Protein AF-A0A381WQS6-F1 (afdb_monomer_lite)

Structure (mmCIF, N/CA/C/O backbone):
data_AF-A0A381WQS6-F1
#
_entry.id   AF-A0A381WQS6-F1
#
loop_
_atom_site.group_PDB
_atom_site.id
_atom_site.type_symbol
_atom_site.label_atom_id
_atom_site.label_alt_id
_atom_site.label_comp_id
_atom_site.label_asym_id
_atom_site.label_entity_id
_atom_site.label_seq_id
_atom_site.pdbx_PDB_ins_code
_atom_site.Cartn_x
_atom_site.Cartn_y
_atom_site.Cartn_z
_atom_site.occupancy
_atom_site.B_iso_or_equiv
_atom_site.auth_seq_id
_atom_site.auth_comp_id
_atom_site.auth_asym_id
_atom_site.auth_atom_id
_atom_site.pdbx_PDB_model_num
ATOM 1 N N . MET A 1 1 ? 30.078 -13.544 -10.212 1.00 46.44 1 MET A N 1
ATOM 2 C CA . MET A 1 1 ? 29.539 -12.805 -9.049 1.00 46.44 1 MET A CA 1
ATOM 3 C C . MET A 1 1 ? 28.078 -12.526 -9.362 1.00 46.44 1 MET A C 1
ATOM 5 O O . MET A 1 1 ? 27.833 -12.153 -10.504 1.00 46.44 1 MET A O 1
ATOM 9 N N . PRO A 1 2 ? 27.113 -12.813 -8.474 1.00 54.50 2 PRO A N 1
ATOM 10 C CA . PRO A 1 2 ? 25.715 -12.506 -8.763 1.00 54.50 2 PRO A CA 1
ATOM 11 C C . PRO A 1 2 ? 25.567 -10.988 -8.896 1.00 54.50 2 PRO A C 1
ATOM 13 O O . PRO A 1 2 ? 26.034 -10.245 -8.036 1.00 54.50 2 PRO A O 1
ATOM 16 N N . GLN A 1 3 ? 25.000 -10.541 -10.012 1.00 61.81 3 GLN A N 1
ATOM 17 C CA . GLN A 1 3 ? 24.755 -9.128 -10.268 1.00 61.81 3 GLN A CA 1
ATOM 18 C C . GLN A 1 3 ? 23.618 -8.650 -9.364 1.00 61.81 3 GLN A C 1
ATOM 20 O O . GLN A 1 3 ? 22.580 -9.309 -9.283 1.00 61.81 3 GLN A O 1
ATOM 25 N N . THR A 1 4 ? 23.826 -7.530 -8.670 1.00 65.62 4 THR A N 1
ATOM 26 C CA . THR A 1 4 ? 22.771 -6.845 -7.920 1.00 65.62 4 THR A CA 1
ATOM 27 C C . THR A 1 4 ? 21.636 -6.511 -8.881 1.00 65.62 4 THR A C 1
ATOM 29 O O . THR A 1 4 ? 21.853 -5.999 -9.979 1.00 65.62 4 THR A O 1
ATOM 32 N N . ALA A 1 5 ? 20.418 -6.901 -8.519 1.00 72.06 5 ALA A N 1
ATOM 33 C CA . ALA A 1 5 ? 19.275 -6.729 -9.396 1.00 72.06 5 ALA A CA 1
ATOM 34 C C . ALA A 1 5 ? 18.823 -5.266 -9.381 1.00 72.06 5 ALA A C 1
ATOM 36 O O . ALA A 1 5 ? 18.276 -4.787 -8.391 1.00 72.06 5 ALA A O 1
ATOM 37 N N . ILE A 1 6 ? 19.070 -4.577 -10.492 1.00 80.62 6 ILE A N 1
ATOM 38 C CA . ILE A 1 6 ? 18.694 -3.179 -10.705 1.00 80.62 6 ILE A CA 1
ATOM 39 C C . ILE A 1 6 ? 17.201 -3.104 -11.042 1.00 80.62 6 ILE A C 1
ATOM 41 O O . ILE A 1 6 ? 16.659 -3.981 -11.723 1.00 80.62 6 ILE A O 1
ATOM 45 N N . TRP A 1 7 ? 16.539 -2.048 -10.573 1.00 82.38 7 TRP A N 1
ATOM 46 C CA . TRP A 1 7 ? 15.163 -1.727 -10.935 1.00 82.38 7 TRP A CA 1
ATOM 47 C C . TRP A 1 7 ? 14.978 -1.685 -12.467 1.00 82.38 7 TRP A C 1
ATOM 49 O O . TRP A 1 7 ? 15.646 -0.893 -13.134 1.00 82.38 7 TRP A O 1
ATOM 59 N N . PRO A 1 8 ? 14.048 -2.460 -13.058 1.00 79.69 8 PRO A N 1
ATOM 60 C CA . PRO A 1 8 ? 13.916 -2.562 -14.515 1.00 79.69 8 PRO A CA 1
ATOM 61 C C . PRO A 1 8 ? 13.174 -1.375 -15.163 1.00 79.69 8 PRO A C 1
ATOM 63 O O . PRO A 1 8 ? 12.820 -1.438 -16.338 1.00 79.69 8 PRO A O 1
ATOM 66 N N . GLY A 1 9 ? 12.893 -0.301 -14.415 1.00 79.00 9 GLY A N 1
ATOM 67 C CA . GLY A 1 9 ? 12.175 0.884 -14.906 1.00 79.00 9 GLY A CA 1
ATOM 68 C C . GLY A 1 9 ? 10.658 0.721 -14.988 1.00 79.00 9 GLY A C 1
ATOM 69 O O . GLY A 1 9 ? 9.953 1.654 -15.359 1.00 79.00 9 GLY A O 1
ATOM 70 N N . SER A 1 10 ? 10.147 -0.452 -14.629 1.00 79.94 10 SER A N 1
ATOM 71 C CA . SER A 1 10 ? 8.723 -0.755 -14.573 1.00 79.94 10 SER A CA 1
ATOM 72 C C . SER A 1 10 ? 8.461 -1.795 -13.497 1.00 79.94 10 SER A C 1
ATOM 74 O O . SER A 1 10 ? 9.363 -2.510 -13.062 1.00 79.94 10 SER A O 1
ATOM 76 N N . SER A 1 11 ? 7.217 -1.872 -13.062 1.00 80.69 11 SER A N 1
ATOM 77 C CA . SER A 1 11 ? 6.778 -2.833 -12.072 1.00 80.69 11 SER A CA 1
ATOM 78 C C . SER A 1 11 ? 5.513 -3.495 -12.591 1.00 80.69 11 SER A C 1
ATOM 80 O O . SER A 1 11 ? 4.690 -2.865 -13.258 1.00 80.69 11 SER A O 1
ATOM 82 N N . SER A 1 12 ? 5.421 -4.795 -12.365 1.00 83.69 12 SER A N 1
ATOM 83 C CA . SER A 1 12 ? 4.221 -5.565 -12.642 1.00 83.69 12 SER A CA 1
ATOM 84 C C . SER A 1 12 ? 4.035 -6.478 -11.456 1.00 83.69 12 SER A C 1
ATOM 86 O O . SER A 1 12 ? 4.747 -7.476 -11.314 1.00 83.69 12 SER A O 1
ATOM 88 N N . PHE A 1 13 ? 3.128 -6.092 -10.576 1.00 84.00 13 PHE A N 1
ATOM 89 C CA . PHE A 1 13 ? 2.785 -6.899 -9.428 1.00 84.00 13 PHE A CA 1
ATOM 90 C C . PHE A 1 13 ? 2.058 -8.183 -9.847 1.00 84.00 13 PHE A C 1
ATOM 92 O O . PHE A 1 13 ? 1.219 -8.192 -10.749 1.00 84.00 13 PHE A O 1
ATOM 99 N N . ALA A 1 14 ? 2.380 -9.275 -9.163 1.00 83.62 14 ALA A N 1
ATOM 100 C CA . ALA A 1 14 ? 1.629 -10.519 -9.191 1.00 83.62 14 ALA A CA 1
ATOM 101 C C . ALA A 1 14 ? 1.483 -11.049 -7.763 1.00 83.62 14 ALA A C 1
ATOM 103 O O . ALA A 1 14 ? 2.394 -10.901 -6.947 1.00 83.62 14 ALA A O 1
ATOM 104 N N . SER A 1 15 ? 0.357 -11.703 -7.475 1.00 80.19 15 SER A N 1
ATOM 105 C CA . SER A 1 15 ? 0.163 -12.355 -6.177 1.00 80.19 15 SER A CA 1
ATOM 106 C C . SER A 1 15 ? 1.286 -13.366 -5.903 1.00 80.19 15 SER A C 1
ATOM 108 O O . SER A 1 15 ? 1.720 -14.094 -6.800 1.00 80.19 15 SER A O 1
ATOM 110 N N . GLY A 1 16 ? 1.779 -13.374 -4.667 1.00 81.19 16 GLY A N 1
ATOM 111 C CA . GLY A 1 16 ? 2.931 -14.142 -4.208 1.00 81.19 16 GLY A CA 1
ATOM 112 C C . GLY A 1 16 ? 4.266 -13.398 -4.308 1.00 81.19 16 GLY A C 1
ATOM 113 O O . GLY A 1 16 ? 5.296 -13.976 -3.968 1.00 81.19 16 GLY A O 1
ATOM 114 N N . GLN A 1 17 ? 4.284 -12.144 -4.777 1.00 82.06 17 GLN A N 1
ATOM 115 C CA . GLN A 1 17 ? 5.499 -11.312 -4.815 1.00 82.06 17 GLN A CA 1
ATOM 116 C C . GLN A 1 17 ? 5.741 -10.507 -3.531 1.00 82.06 17 GLN A C 1
ATOM 118 O O . GLN A 1 17 ? 6.825 -9.949 -3.354 1.00 82.06 17 GLN A O 1
ATOM 123 N N . THR A 1 18 ? 4.756 -10.443 -2.641 1.00 84.19 18 THR A N 1
ATOM 124 C CA . THR A 1 18 ? 4.859 -9.864 -1.298 1.00 84.19 18 THR A CA 1
ATOM 125 C C . THR A 1 18 ? 5.133 -10.974 -0.273 1.00 84.19 18 THR A C 1
ATOM 127 O O . THR A 1 18 ? 4.570 -12.067 -0.369 1.00 84.19 18 THR A O 1
ATOM 130 N N . PRO A 1 19 ? 5.999 -10.738 0.727 1.00 80.88 19 PRO A N 1
ATOM 131 C CA . PRO A 1 19 ? 6.258 -11.724 1.774 1.00 80.88 19 PRO A CA 1
ATOM 132 C C . PRO A 1 19 ? 5.060 -12.009 2.688 1.00 80.88 19 PRO A C 1
ATOM 134 O O . PRO A 1 19 ? 4.931 -13.142 3.152 1.00 80.88 19 PRO A O 1
ATOM 137 N N . PHE A 1 20 ? 4.214 -11.010 2.983 1.00 81.50 20 PHE A N 1
ATOM 138 C CA . PHE A 1 20 ? 3.073 -11.193 3.888 1.00 81.50 20 PHE A CA 1
ATOM 139 C C . PHE A 1 20 ? 1.785 -11.560 3.146 1.00 81.50 20 PHE A C 1
ATOM 141 O O . PHE A 1 20 ? 0.994 -12.338 3.679 1.00 81.50 20 PHE A O 1
ATOM 148 N N . GLY A 1 21 ? 1.580 -11.050 1.929 1.00 84.06 21 GLY A N 1
ATOM 149 C CA . GLY A 1 21 ? 0.469 -11.458 1.063 1.00 84.06 21 GLY A CA 1
ATOM 150 C C . GLY A 1 21 ? -0.916 -11.097 1.607 1.00 84.06 21 GLY A C 1
ATOM 151 O O . GLY A 1 21 ? -1.908 -11.744 1.273 1.00 84.06 21 GLY A O 1
ATOM 152 N N . ILE A 1 22 ? -0.993 -10.081 2.465 1.00 85.19 22 ILE A N 1
ATOM 153 C CA . ILE A 1 22 ? -2.206 -9.604 3.135 1.00 85.19 22 ILE A CA 1
ATOM 154 C C . ILE A 1 22 ? -3.154 -8.978 2.108 1.00 85.19 22 ILE A C 1
ATOM 156 O O . ILE A 1 22 ? -4.362 -9.215 2.156 1.00 85.19 22 ILE A O 1
ATOM 160 N N . TYR A 1 23 ? -2.611 -8.207 1.161 1.00 85.56 23 TYR A N 1
ATOM 161 C CA . TYR A 1 23 ? -3.394 -7.450 0.173 1.00 85.56 23 TYR A CA 1
ATOM 162 C C . TYR A 1 23 ? -3.344 -8.025 -1.247 1.00 85.56 23 TYR A C 1
ATOM 164 O O . TYR A 1 23 ? -3.870 -7.431 -2.185 1.00 85.56 23 TYR A O 1
ATOM 172 N N . ASP A 1 24 ? -2.780 -9.216 -1.421 1.00 84.00 24 ASP A N 1
ATOM 173 C CA . ASP A 1 24 ? -2.581 -9.848 -2.730 1.00 84.00 24 ASP A CA 1
ATOM 174 C C . ASP A 1 24 ? -3.868 -10.128 -3.508 1.00 84.00 24 ASP A C 1
ATOM 176 O O . ASP A 1 24 ? -3.868 -10.143 -4.739 1.00 84.00 24 ASP A O 1
ATOM 180 N N . SER A 1 25 ? -4.962 -10.364 -2.783 1.00 84.19 25 SER A N 1
ATOM 181 C CA . SER A 1 25 ? -6.287 -10.601 -3.363 1.00 84.19 25 SER A CA 1
ATOM 182 C C . SER A 1 25 ? -7.076 -9.314 -3.628 1.00 84.19 25 SER A C 1
ATOM 184 O O . SER A 1 25 ? -8.137 -9.367 -4.253 1.00 84.19 25 SER A O 1
ATOM 186 N N . ASP A 1 26 ? -6.576 -8.159 -3.180 1.00 84.50 26 ASP A N 1
ATOM 187 C CA . ASP A 1 26 ? -7.250 -6.876 -3.344 1.00 84.50 26 ASP A CA 1
ATOM 188 C C . ASP A 1 26 ? -6.930 -6.267 -4.717 1.00 84.50 26 ASP A C 1
ATOM 190 O O . ASP A 1 26 ? -5.775 -6.004 -5.065 1.00 84.50 26 ASP A O 1
ATOM 194 N N . ALA A 1 27 ? -7.972 -6.001 -5.506 1.00 82.31 27 ALA A N 1
ATOM 195 C CA . ALA A 1 27 ? -7.861 -5.376 -6.821 1.00 82.31 27 ALA A CA 1
ATOM 196 C C . ALA A 1 27 ? -7.380 -3.913 -6.762 1.00 82.31 27 ALA A C 1
ATOM 198 O O . ALA A 1 27 ? -6.846 -3.406 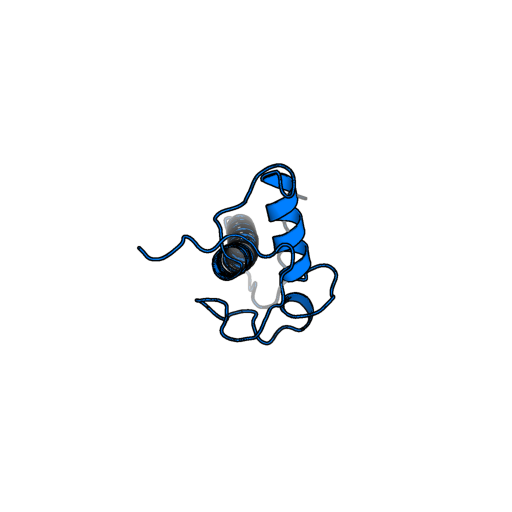-7.752 1.00 82.31 27 ALA A O 1
ATOM 199 N N . GLN A 1 28 ? -7.558 -3.214 -5.633 1.00 83.31 28 GLN A N 1
ATOM 200 C CA . GLN A 1 28 ? -7.025 -1.862 -5.448 1.00 83.31 28 GLN A CA 1
ATOM 201 C C . GLN A 1 28 ? -5.512 -1.857 -5.231 1.00 83.31 28 GLN A C 1
ATOM 203 O O . GLN A 1 28 ? -4.854 -0.930 -5.701 1.00 83.31 28 GLN A O 1
ATOM 208 N N . PHE A 1 29 ? -4.985 -2.889 -4.568 1.00 84.56 29 PHE A N 1
ATOM 209 C CA . PHE A 1 29 ? -3.559 -3.071 -4.302 1.00 84.56 29 PHE A CA 1
ATOM 210 C C . PHE A 1 29 ? -2.828 -3.649 -5.521 1.00 84.56 29 PHE A C 1
ATOM 212 O O . PHE A 1 29 ? -1.816 -3.102 -5.959 1.00 84.56 29 PHE A O 1
ATOM 219 N N . SER A 1 30 ? -3.385 -4.717 -6.104 1.00 78.25 30 SER A N 1
ATOM 220 C CA . SER A 1 30 ? -2.787 -5.489 -7.204 1.00 78.25 30 SER A CA 1
ATOM 221 C C . SER A 1 30 ? -3.043 -4.936 -8.614 1.00 78.25 30 SER A C 1
ATOM 223 O O . SER A 1 30 ? -2.404 -5.378 -9.565 1.00 78.25 30 SER A O 1
ATOM 225 N N . GLY A 1 31 ? -3.989 -4.004 -8.786 1.00 69.50 31 GLY A N 1
ATOM 226 C CA . GLY A 1 31 ? -4.448 -3.528 -10.100 1.00 69.50 31 GLY A CA 1
ATOM 227 C C . GLY A 1 31 ? -4.044 -2.092 -10.450 1.00 69.50 31 GLY A C 1
ATOM 228 O O . GLY A 1 31 ? -3.368 -1.421 -9.691 1.00 69.50 31 GLY A O 1
ATOM 229 N N . SER A 1 32 ? -4.540 -1.559 -11.579 1.00 62.31 32 SER A N 1
ATOM 230 C CA . SER A 1 32 ? -4.336 -0.166 -12.063 1.00 62.31 32 SER A CA 1
ATOM 231 C C . SER A 1 32 ? -5.045 0.936 -11.246 1.00 62.31 32 SER A C 1
ATOM 233 O O . SER A 1 32 ? -5.169 2.083 -11.702 1.00 62.31 32 SER A O 1
ATOM 235 N N . GLY A 1 33 ? -5.525 0.608 -10.044 1.00 68.19 33 GLY A N 1
ATOM 236 C CA . GLY A 1 33 ? -6.222 1.529 -9.148 1.00 68.19 33 GLY A CA 1
ATOM 237 C C . GLY A 1 33 ? -5.374 2.739 -8.743 1.00 68.19 33 GLY A C 1
ATOM 238 O O . GLY A 1 33 ? -4.191 2.849 -9.063 1.00 68.19 33 GLY A O 1
ATOM 239 N N . VAL A 1 34 ? -5.979 3.703 -8.048 1.00 73.69 34 VAL A N 1
ATOM 240 C CA . VAL A 1 34 ? -5.237 4.872 -7.531 1.00 73.69 34 VAL A CA 1
ATOM 241 C C . VAL A 1 34 ? -4.209 4.445 -6.469 1.00 73.69 34 VAL A C 1
ATOM 243 O O . VAL A 1 34 ? -3.130 5.023 -6.416 1.00 73.69 34 VAL A O 1
ATOM 246 N N . ASN A 1 35 ? -4.507 3.374 -5.723 1.00 78.88 35 ASN A N 1
ATOM 247 C CA . ASN A 1 35 ? -3.670 2.798 -4.661 1.00 78.88 35 ASN A CA 1
ATOM 248 C C . ASN A 1 35 ? -2.843 1.589 -5.134 1.00 78.88 35 ASN A C 1
ATOM 250 O O . ASN A 1 35 ? -2.510 0.706 -4.351 1.00 78.88 35 ASN A O 1
ATOM 254 N N . SER A 1 36 ? -2.547 1.523 -6.432 1.00 86.44 36 SER A N 1
ATOM 255 C CA . SER A 1 36 ? -1.795 0.410 -6.999 1.00 86.44 36 SER A CA 1
ATOM 256 C C . SER A 1 36 ? -0.370 0.375 -6.457 1.00 86.44 36 SER A C 1
ATOM 258 O O . SER A 1 36 ? 0.331 1.397 -6.504 1.00 86.44 36 SER A O 1
ATOM 260 N N . VAL A 1 37 ? 0.096 -0.811 -6.085 1.00 88.12 37 VAL A N 1
ATOM 261 C CA . VAL A 1 37 ? 1.481 -1.028 -5.664 1.00 88.12 37 VAL A CA 1
ATOM 262 C C . VAL A 1 37 ? 2.487 -0.685 -6.778 1.00 88.12 37 VAL A C 1
ATOM 264 O O . VAL A 1 37 ? 3.579 -0.190 -6.506 1.00 88.12 37 VAL A O 1
ATOM 267 N N . ASP A 1 38 ? 2.088 -0.835 -8.045 1.00 87.81 38 ASP A N 1
ATOM 268 C CA . ASP A 1 38 ? 2.948 -0.526 -9.187 1.00 87.81 38 ASP A CA 1
ATOM 269 C C . ASP A 1 38 ? 3.240 0.978 -9.331 1.00 87.81 38 ASP A C 1
ATOM 271 O O . ASP A 1 38 ? 4.389 1.398 -9.493 1.00 87.81 38 ASP A O 1
ATOM 275 N N . LYS A 1 39 ? 2.215 1.830 -9.184 1.00 87.88 39 LYS A N 1
ATOM 276 C CA . LYS A 1 39 ? 2.411 3.293 -9.159 1.00 87.88 39 LYS A CA 1
ATOM 277 C C . LYS A 1 39 ? 3.231 3.736 -7.953 1.00 87.88 39 LYS A C 1
ATOM 279 O O . LYS A 1 39 ? 4.005 4.684 -8.072 1.00 87.88 39 LYS A O 1
ATOM 284 N N . PHE A 1 40 ? 3.071 3.071 -6.807 1.00 88.94 40 PHE A N 1
ATOM 285 C CA . PHE A 1 40 ? 3.894 3.345 -5.632 1.00 88.94 40 PHE A CA 1
ATOM 286 C C . PHE A 1 40 ? 5.369 3.041 -5.910 1.00 88.94 40 PHE A C 1
ATOM 288 O O . PHE A 1 40 ? 6.228 3.871 -5.618 1.00 88.94 40 PHE A O 1
ATOM 295 N N . ALA A 1 41 ? 5.669 1.898 -6.530 1.00 89.38 41 ALA A N 1
ATOM 296 C CA . ALA A 1 41 ? 7.038 1.519 -6.848 1.00 89.38 41 ALA A CA 1
ATOM 297 C C . ALA A 1 41 ? 7.686 2.464 -7.881 1.00 89.38 41 ALA A C 1
ATOM 299 O O . ALA A 1 41 ? 8.815 2.909 -7.675 1.00 89.38 41 ALA A O 1
ATOM 300 N N . ASP A 1 42 ? 6.957 2.862 -8.931 1.00 89.12 42 ASP A N 1
ATOM 301 C CA . ASP A 1 42 ? 7.415 3.873 -9.900 1.00 89.12 42 ASP A CA 1
ATOM 302 C C . ASP A 1 42 ? 7.669 5.242 -9.239 1.00 89.12 42 ASP A C 1
ATOM 304 O O . ASP A 1 42 ? 8.695 5.886 -9.477 1.00 89.12 42 ASP A O 1
ATOM 308 N N . TRP A 1 43 ? 6.774 5.679 -8.350 1.00 89.25 43 TRP A N 1
ATOM 309 C CA . TRP A 1 43 ? 6.945 6.924 -7.601 1.00 89.25 43 TRP A CA 1
ATOM 310 C C . TRP A 1 43 ? 8.171 6.884 -6.677 1.00 89.25 43 TRP A C 1
ATOM 312 O O . TRP A 1 43 ? 8.958 7.836 -6.648 1.00 89.25 43 TRP A O 1
ATOM 322 N N . CYS A 1 44 ? 8.377 5.775 -5.963 1.00 89.19 44 CYS A N 1
ATOM 323 C CA . CYS A 1 44 ? 9.542 5.565 -5.107 1.00 89.19 44 CYS A CA 1
ATOM 324 C C . CYS A 1 44 ? 10.847 5.564 -5.911 1.00 89.19 44 CYS A C 1
ATOM 326 O O . CYS A 1 44 ? 11.794 6.257 -5.535 1.00 89.19 44 CYS A O 1
ATOM 328 N N . ALA A 1 45 ? 10.889 4.855 -7.042 1.00 89.06 45 ALA A N 1
ATOM 329 C CA . ALA A 1 45 ? 12.063 4.799 -7.911 1.00 89.06 45 ALA A CA 1
ATOM 330 C C . ALA A 1 45 ? 12.439 6.188 -8.457 1.00 89.06 45 ALA A C 1
ATOM 332 O O . ALA A 1 45 ? 13.606 6.583 -8.405 1.00 89.06 45 ALA A O 1
ATOM 333 N N . LYS A 1 46 ? 11.451 6.978 -8.899 1.00 89.25 46 LYS A N 1
ATOM 334 C CA . LYS A 1 46 ? 11.666 8.367 -9.344 1.00 89.25 46 LYS A CA 1
ATOM 335 C C . LYS A 1 46 ? 12.201 9.256 -8.228 1.00 89.25 46 LYS A C 1
ATOM 337 O O . LYS A 1 46 ? 13.098 10.063 -8.460 1.00 89.25 46 LYS A O 1
ATOM 342 N N . ARG A 1 47 ? 11.695 9.098 -7.001 1.00 89.19 47 ARG A N 1
ATOM 343 C CA . ARG A 1 47 ? 12.160 9.867 -5.837 1.00 89.19 47 ARG A CA 1
ATOM 344 C C . ARG A 1 47 ? 13.596 9.525 -5.438 1.00 89.19 47 ARG A C 1
ATOM 346 O O . ARG A 1 47 ? 14.307 10.395 -4.945 1.00 89.19 47 ARG A O 1
ATOM 353 N N . LEU A 1 48 ? 14.020 8.285 -5.670 1.00 88.00 48 LEU A N 1
ATOM 354 C CA . LEU A 1 48 ? 15.395 7.828 -5.455 1.00 88.00 48 LEU A CA 1
ATOM 355 C C . LEU A 1 48 ? 16.368 8.286 -6.556 1.00 88.00 48 LEU A C 1
ATOM 357 O O . LEU A 1 48 ? 17.576 8.154 -6.383 1.00 88.00 48 LEU A O 1
ATOM 361 N N . GLY A 1 49 ? 15.864 8.867 -7.650 1.00 86.31 49 GLY A N 1
ATOM 362 C CA . GLY A 1 49 ? 16.679 9.462 -8.709 1.00 86.31 49 GLY A CA 1
ATOM 363 C C . GLY A 1 49 ? 16.634 8.728 -10.047 1.00 86.31 49 GLY A C 1
ATOM 364 O O . GLY A 1 49 ? 17.338 9.143 -10.965 1.00 86.31 49 GLY A O 1
ATOM 365 N N . TYR A 1 50 ? 15.810 7.688 -10.208 1.00 86.62 50 TYR A N 1
ATOM 366 C CA . TYR A 1 50 ? 15.618 7.040 -11.507 1.00 86.62 50 TYR A CA 1
ATOM 367 C C . TYR A 1 50 ? 14.973 8.016 -12.515 1.00 86.62 50 TYR A C 1
ATOM 369 O O . TYR A 1 50 ? 14.018 8.711 -12.149 1.00 86.62 50 TYR A O 1
ATOM 377 N N . PRO A 1 51 ? 15.431 8.089 -13.782 1.00 83.88 51 PRO A N 1
ATOM 378 C CA . PRO A 1 51 ? 16.462 7.270 -14.439 1.00 83.88 51 PRO A CA 1
ATOM 379 C C . PRO A 1 51 ? 17.881 7.877 -14.425 1.00 83.88 51 PRO A C 1
ATOM 381 O O . PRO A 1 51 ? 18.747 7.410 -15.155 1.00 83.88 51 PRO A O 1
ATOM 384 N N . ILE A 1 52 ? 18.125 8.949 -13.663 1.00 84.50 52 ILE A N 1
ATOM 385 C CA . ILE A 1 52 ? 19.440 9.616 -13.592 1.00 84.50 52 ILE A CA 1
ATOM 386 C C . ILE A 1 52 ? 20.431 8.776 -12.774 1.00 84.50 52 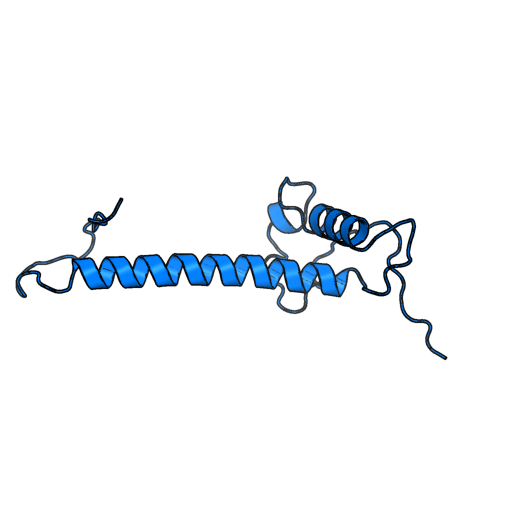ILE A C 1
ATOM 388 O O . ILE A 1 52 ? 21.611 8.720 -13.112 1.00 84.50 52 ILE A O 1
ATOM 392 N N . MET A 1 53 ? 19.953 8.129 -11.709 1.00 84.50 53 MET A N 1
ATOM 393 C CA . MET A 1 53 ? 20.704 7.155 -10.918 1.00 84.50 53 MET A CA 1
ATOM 394 C C . MET A 1 53 ? 20.016 5.792 -10.946 1.00 84.50 53 MET A C 1
ATOM 396 O O . MET A 1 53 ? 18.785 5.707 -10.904 1.00 84.50 53 MET A O 1
ATOM 400 N N . ASP A 1 54 ? 20.825 4.735 -10.973 1.00 83.69 54 ASP A N 1
ATOM 401 C CA . ASP A 1 54 ? 20.337 3.363 -10.904 1.00 83.69 54 ASP A CA 1
ATOM 402 C C . ASP A 1 54 ? 19.902 3.020 -9.478 1.00 83.69 54 ASP A C 1
ATOM 404 O O . ASP A 1 54 ? 20.617 3.250 -8.501 1.00 83.69 54 ASP A O 1
ATOM 408 N N . VAL A 1 55 ? 18.701 2.457 -9.362 1.00 82.62 55 VAL A N 1
ATOM 409 C CA . VAL A 1 55 ? 18.130 2.019 -8.088 1.00 82.62 55 VAL A CA 1
ATOM 410 C C . VAL A 1 55 ? 18.391 0.523 -7.940 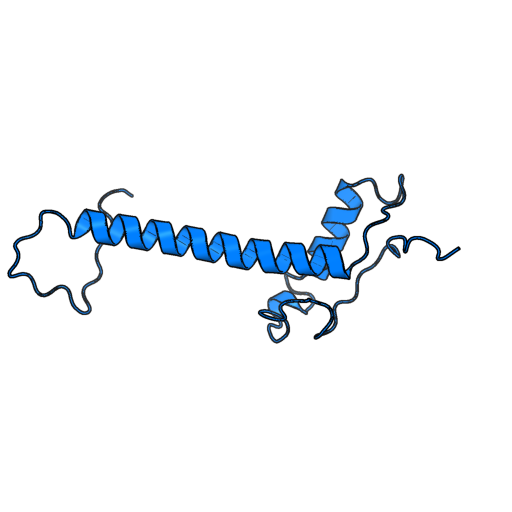1.00 82.62 55 VAL A C 1
ATOM 412 O O . VAL A 1 55 ? 17.837 -0.284 -8.683 1.00 82.62 55 VAL A O 1
ATOM 415 N N . GLU A 1 56 ? 19.218 0.141 -6.965 1.00 83.88 56 GLU A N 1
ATOM 416 C CA . GLU A 1 56 ? 19.578 -1.264 -6.682 1.00 83.88 56 GLU A CA 1
ATOM 417 C C . GLU A 1 56 ? 18.514 -2.025 -5.862 1.00 83.88 56 GLU A C 1
ATOM 419 O O . GLU A 1 56 ? 18.749 -3.135 -5.386 1.00 83.88 56 GLU A O 1
ATOM 424 N N . MET A 1 57 ? 17.339 -1.423 -5.659 1.00 81.38 57 MET A N 1
ATOM 425 C CA . MET A 1 57 ? 16.226 -2.030 -4.933 1.00 81.38 57 MET A CA 1
ATOM 426 C C . MET A 1 57 ? 15.245 -2.698 -5.903 1.00 81.38 57 MET A C 1
ATOM 428 O O . MET A 1 57 ? 14.734 -2.064 -6.826 1.00 81.38 57 MET A O 1
ATOM 432 N N . GLN A 1 58 ? 14.951 -3.978 -5.665 1.00 81.19 58 GLN A N 1
ATOM 433 C CA . GLN A 1 58 ? 13.963 -4.741 -6.429 1.00 81.19 58 GLN A CA 1
ATOM 434 C C . GLN A 1 58 ? 12.515 -4.360 -6.080 1.00 81.19 58 GLN A C 1
ATOM 436 O O . GLN A 1 58 ? 12.214 -3.890 -4.983 1.00 81.19 58 GLN A O 1
ATOM 441 N N . SER A 1 59 ? 11.593 -4.671 -6.995 1.00 80.12 59 SER A N 1
ATOM 442 C CA . SER A 1 59 ? 10.143 -4.493 -6.824 1.00 80.12 59 SER A CA 1
ATOM 443 C C . SER A 1 59 ? 9.538 -5.216 -5.648 1.00 80.12 59 SER A C 1
ATOM 445 O O . SER A 1 59 ? 8.742 -4.601 -4.945 1.00 80.12 59 SER A O 1
ATOM 447 N N . GLY A 1 60 ? 9.987 -6.432 -5.344 1.00 83.38 60 GLY A N 1
ATOM 448 C CA . GLY A 1 60 ? 9.521 -7.147 -4.153 1.00 83.38 60 GLY A CA 1
ATOM 449 C C . GLY A 1 60 ? 9.706 -6.337 -2.863 1.00 83.38 60 GLY A C 1
ATOM 450 O O . GLY A 1 60 ? 8.806 -6.297 -2.028 1.00 83.38 60 GLY A O 1
ATOM 451 N N . SER A 1 61 ? 10.824 -5.613 -2.727 1.00 85.75 61 SER A N 1
ATOM 452 C CA . SER A 1 61 ? 11.084 -4.775 -1.550 1.00 85.75 61 SER A CA 1
ATOM 453 C C . SER A 1 61 ? 10.149 -3.567 -1.476 1.00 85.75 61 SER A C 1
ATOM 455 O O . SER A 1 61 ? 9.653 -3.250 -0.397 1.00 85.75 61 SER A O 1
ATOM 457 N N . PHE A 1 62 ? 9.856 -2.913 -2.606 1.00 87.81 62 PHE A N 1
ATOM 458 C CA . PHE A 1 62 ? 8.881 -1.817 -2.633 1.00 87.81 62 PHE A CA 1
ATOM 459 C C . PHE A 1 62 ? 7.472 -2.298 -2.288 1.00 87.81 62 PHE A C 1
ATOM 461 O O . PHE A 1 62 ? 6.747 -1.609 -1.574 1.00 87.81 62 PHE A O 1
ATOM 468 N N . TYR A 1 63 ? 7.095 -3.487 -2.757 1.00 88.69 63 TYR A N 1
ATOM 469 C CA . TYR A 1 63 ? 5.778 -4.057 -2.497 1.00 88.69 63 TYR A CA 1
ATOM 470 C C . TYR A 1 63 ? 5.601 -4.413 -1.020 1.00 88.69 63 TYR A C 1
ATOM 472 O O . TYR A 1 63 ? 4.573 -4.084 -0.432 1.00 88.69 63 TYR A O 1
ATOM 480 N N . ALA A 1 64 ? 6.627 -5.009 -0.406 1.00 88.19 64 ALA A N 1
ATOM 481 C CA . ALA A 1 64 ? 6.624 -5.355 1.013 1.00 88.19 64 ALA A CA 1
ATOM 482 C C . ALA A 1 64 ? 6.488 -4.115 1.913 1.00 88.19 64 ALA A C 1
ATOM 484 O O . ALA A 1 64 ? 5.655 -4.100 2.814 1.00 88.19 64 ALA A O 1
ATOM 485 N N . VAL A 1 65 ? 7.255 -3.053 1.635 1.00 89.19 65 VAL A N 1
ATOM 486 C CA . VAL A 1 65 ? 7.187 -1.801 2.411 1.00 89.19 65 VAL A CA 1
ATOM 487 C C . VAL A 1 65 ? 5.827 -1.120 2.253 1.00 89.19 65 VAL A C 1
ATOM 489 O O . VAL A 1 65 ? 5.315 -0.538 3.207 1.00 89.19 65 VAL A O 1
ATOM 492 N N . TYR A 1 66 ? 5.220 -1.189 1.065 1.00 89.56 66 TYR A N 1
ATOM 493 C CA . TYR A 1 66 ? 3.889 -0.625 0.852 1.00 89.56 66 TYR A CA 1
ATOM 494 C C . TYR A 1 66 ? 2.817 -1.365 1.660 1.00 89.56 66 TYR A C 1
ATOM 496 O O . TYR A 1 66 ? 2.005 -0.736 2.336 1.00 89.56 66 TYR A O 1
ATOM 504 N N . GLU A 1 67 ? 2.846 -2.697 1.633 1.00 88.81 67 GLU A N 1
ATOM 505 C CA . GLU A 1 67 ? 1.950 -3.553 2.415 1.00 88.81 67 GLU A CA 1
ATOM 506 C C . GLU A 1 67 ? 2.097 -3.323 3.928 1.00 88.81 67 GLU A C 1
ATOM 508 O O . GLU A 1 67 ? 1.097 -3.172 4.641 1.00 88.81 67 GLU A O 1
ATOM 513 N N . GLU A 1 68 ? 3.334 -3.223 4.415 1.00 89.81 68 GLU A N 1
ATOM 514 C CA . GLU A 1 68 ? 3.625 -2.908 5.813 1.00 89.81 68 GLU A CA 1
ATOM 515 C C . GLU A 1 68 ? 3.081 -1.526 6.202 1.00 89.81 68 GLU A C 1
ATOM 517 O O . GLU A 1 68 ? 2.360 -1.410 7.193 1.00 89.81 68 GLU A O 1
ATOM 522 N N . ALA A 1 69 ? 3.327 -0.493 5.391 1.00 90.88 69 ALA A N 1
ATOM 523 C CA . ALA A 1 69 ? 2.891 0.872 5.683 1.00 90.88 69 ALA A CA 1
ATOM 524 C C . ALA A 1 69 ? 1.360 1.013 5.763 1.00 90.88 69 ALA A C 1
ATOM 526 O O . ALA A 1 69 ? 0.844 1.707 6.644 1.00 90.88 69 ALA A O 1
ATOM 527 N N . VAL A 1 70 ? 0.615 0.349 4.871 1.00 89.56 70 VAL A N 1
ATOM 528 C CA . VAL A 1 70 ? -0.861 0.351 4.897 1.00 89.56 70 VAL A CA 1
ATOM 529 C C . VAL A 1 70 ? -1.383 -0.339 6.162 1.00 89.56 70 VAL A C 1
ATOM 531 O O . VAL A 1 70 ? -2.308 0.160 6.818 1.00 89.56 70 VAL A O 1
ATOM 534 N N . THR A 1 71 ? -0.762 -1.458 6.536 1.00 90.81 71 THR A N 1
ATOM 535 C CA . THR A 1 71 ? -1.123 -2.218 7.738 1.00 90.81 71 THR A CA 1
ATOM 536 C C . THR A 1 71 ? -0.818 -1.419 9.005 1.00 90.81 71 THR A C 1
ATOM 538 O O . THR A 1 71 ? -1.661 -1.326 9.901 1.00 90.81 71 THR A O 1
ATOM 541 N N . GLU A 1 72 ? 0.355 -0.789 9.073 1.00 92.19 72 GLU A N 1
ATOM 542 C CA . GLU A 1 72 ? 0.783 0.005 10.222 1.00 92.19 72 GLU A CA 1
ATOM 543 C C . GLU A 1 72 ? -0.104 1.236 10.414 1.00 92.19 72 GLU A C 1
ATOM 545 O O . GLU A 1 72 ? -0.585 1.481 11.521 1.00 92.19 72 GLU A O 1
ATOM 550 N N . TYR A 1 73 ? -0.398 1.976 9.342 1.00 92.69 73 TYR A N 1
ATOM 551 C CA . TYR A 1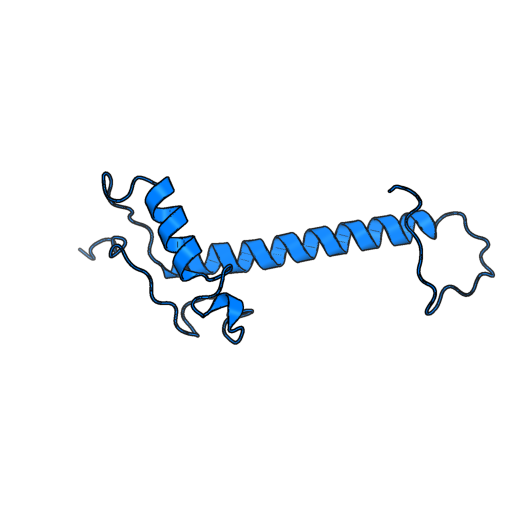 73 ? -1.298 3.127 9.415 1.00 92.69 73 TYR A CA 1
ATOM 552 C C . TYR A 1 73 ? -2.679 2.730 9.953 1.00 92.69 73 TYR A C 1
ATOM 554 O O . TYR A 1 73 ? -3.222 3.377 10.852 1.00 92.69 73 TYR A O 1
ATOM 562 N N . SER A 1 74 ? -3.222 1.613 9.466 1.00 90.44 74 SER A N 1
ATOM 563 C CA . SER A 1 74 ? -4.505 1.081 9.935 1.00 90.44 74 SER A CA 1
ATOM 564 C C . SER A 1 74 ? -4.455 0.693 11.417 1.00 90.44 74 SER A C 1
ATOM 566 O O . SER A 1 74 ? -5.393 0.965 12.172 1.00 90.44 74 SER A O 1
ATOM 568 N N . ALA A 1 75 ? -3.346 0.100 11.867 1.00 90.69 75 ALA A N 1
ATOM 569 C CA . ALA A 1 75 ? -3.130 -0.234 13.270 1.00 90.69 75 ALA A CA 1
ATOM 570 C C . ALA A 1 75 ? -3.056 1.020 14.157 1.00 90.69 75 ALA A C 1
ATOM 572 O O . ALA A 1 75 ? -3.670 1.041 15.226 1.00 90.69 75 ALA A O 1
ATOM 573 N N . GLN A 1 76 ? -2.377 2.079 13.705 1.00 93.25 76 GLN A N 1
ATOM 574 C CA . GLN A 1 76 ? -2.296 3.353 14.424 1.00 93.25 76 GLN A CA 1
ATOM 575 C C . GLN A 1 76 ? -3.681 3.995 14.579 1.00 93.25 76 GLN A C 1
ATOM 577 O O . GLN A 1 76 ? -4.067 4.336 15.698 1.00 93.25 76 GLN A O 1
ATOM 582 N N . VAL A 1 77 ? -4.469 4.096 13.501 1.00 91.38 77 VAL A N 1
ATOM 583 C CA . VAL A 1 77 ? -5.842 4.641 13.549 1.00 91.38 77 VAL A CA 1
ATOM 584 C C . VAL A 1 77 ? -6.709 3.855 14.531 1.00 91.38 77 VAL A C 1
ATOM 586 O O . VAL A 1 77 ? -7.377 4.440 15.385 1.00 91.38 77 VAL A O 1
ATOM 589 N N . ASN A 1 78 ? -6.653 2.524 14.476 1.00 89.69 78 ASN A N 1
ATOM 590 C CA . ASN A 1 78 ? -7.385 1.676 15.413 1.00 89.69 78 ASN A CA 1
ATOM 591 C C . ASN A 1 78 ? -6.929 1.890 16.860 1.00 89.69 78 ASN A C 1
ATOM 593 O O . ASN A 1 78 ? -7.761 1.969 17.763 1.00 89.69 78 ASN A O 1
ATOM 597 N N . GLN A 1 79 ? -5.625 2.034 17.096 1.00 90.19 79 GLN A N 1
ATOM 598 C CA . GLN A 1 79 ? -5.090 2.289 18.428 1.00 90.19 79 GLN A CA 1
ATOM 599 C C . GLN A 1 79 ? -5.561 3.638 18.986 1.00 90.19 79 GLN A C 1
ATOM 601 O O . GLN A 1 79 ? -5.931 3.705 20.160 1.00 90.19 79 GLN A O 1
ATOM 606 N N . PHE A 1 80 ? -5.563 4.700 18.177 1.00 89.38 80 PHE A N 1
ATOM 607 C CA . PHE A 1 80 ? -6.069 6.011 18.593 1.00 89.38 80 PHE A CA 1
ATOM 608 C C . PHE A 1 80 ? -7.571 5.972 18.873 1.00 89.38 80 PHE A C 1
ATOM 610 O O . PHE A 1 80 ? -7.988 6.402 19.944 1.00 89.38 80 PHE A O 1
ATOM 617 N N . ASN A 1 81 ? -8.361 5.331 18.009 1.00 85.12 81 ASN A N 1
ATOM 618 C CA . ASN A 1 81 ? -9.795 5.148 18.241 1.00 85.12 81 ASN A CA 1
ATOM 619 C C . ASN A 1 81 ? -10.081 4.382 19.543 1.00 85.12 81 ASN A C 1
ATOM 621 O O . ASN A 1 81 ? -10.993 4.733 20.287 1.00 85.12 81 ASN A O 1
ATOM 625 N N . ILE A 1 82 ? -9.308 3.337 19.855 1.00 84.06 82 ILE A N 1
ATOM 626 C CA . ILE A 1 82 ? -9.455 2.587 21.112 1.00 84.06 82 ILE A CA 1
ATOM 627 C C . ILE A 1 82 ? -9.093 3.462 22.316 1.00 84.06 82 ILE A C 1
ATOM 629 O O . ILE A 1 82 ? -9.806 3.428 23.318 1.00 84.06 82 ILE A O 1
ATOM 633 N N . LYS A 1 83 ? -8.014 4.248 22.231 1.00 84.44 83 LYS A N 1
ATOM 634 C CA . LYS A 1 83 ? -7.610 5.170 23.304 1.00 84.44 83 LYS A CA 1
ATOM 635 C C . LYS A 1 83 ? -8.677 6.231 23.563 1.00 84.44 83 LYS A C 1
ATOM 637 O O . LYS A 1 83 ? -9.021 6.443 24.722 1.00 84.44 83 LYS A O 1
ATOM 642 N N . ASP A 1 84 ? -9.246 6.819 22.517 1.00 82.56 84 ASP A N 1
ATOM 643 C CA . ASP A 1 84 ? -10.319 7.808 22.644 1.00 82.56 84 ASP A CA 1
ATOM 644 C C . ASP A 1 84 ? -11.599 7.188 23.203 1.00 82.56 84 ASP A C 1
ATOM 646 O O . ASP A 1 84 ? -12.210 7.737 24.120 1.00 82.56 84 ASP A O 1
ATOM 650 N N . ASN A 1 85 ? -11.996 6.010 22.718 1.00 78.38 85 ASN A N 1
ATOM 651 C CA . ASN A 1 85 ? -13.138 5.286 23.275 1.00 78.38 85 ASN A CA 1
ATOM 652 C C . ASN A 1 85 ? -12.929 4.964 24.761 1.00 78.38 85 ASN A C 1
ATOM 654 O O . ASN A 1 85 ? -13.840 5.158 25.564 1.00 78.38 85 ASN A O 1
ATOM 658 N N . LEU A 1 86 ? -11.729 4.524 25.145 1.00 80.00 86 LEU A N 1
ATOM 659 C CA . LEU A 1 86 ? -11.388 4.249 26.538 1.00 80.00 86 LEU A CA 1
ATOM 660 C C . LEU A 1 86 ? -11.428 5.520 27.393 1.00 80.00 86 LEU A C 1
ATOM 662 O O . LEU A 1 86 ? -12.008 5.495 28.475 1.00 80.00 86 LEU A O 1
ATOM 666 N N . PHE A 1 87 ? -10.873 6.630 26.902 1.00 76.31 87 PHE A N 1
ATOM 667 C CA . PHE A 1 87 ? -10.920 7.922 27.586 1.00 76.31 87 PHE A CA 1
ATOM 668 C C . PHE A 1 87 ? -12.364 8.395 27.810 1.00 76.31 87 PHE A C 1
ATOM 670 O O . PHE A 1 87 ? -12.723 8.776 28.921 1.00 76.31 87 PHE A O 1
ATOM 677 N N . ASN A 1 88 ? -13.229 8.285 26.798 1.00 72.12 88 ASN A N 1
ATOM 678 C CA . ASN A 1 88 ? -14.643 8.656 26.920 1.00 72.12 88 ASN A CA 1
ATOM 679 C C . ASN A 1 88 ? -15.436 7.738 27.874 1.00 72.12 88 ASN A C 1
ATOM 681 O O . ASN A 1 88 ? -16.448 8.163 28.434 1.00 72.12 88 ASN A O 1
ATOM 685 N N . LEU A 1 89 ? -15.002 6.488 28.063 1.00 70.44 89 LEU A N 1
ATOM 686 C CA . LEU A 1 89 ? -15.592 5.554 29.029 1.00 70.44 89 LEU A CA 1
ATOM 687 C C . LEU A 1 89 ? -15.082 5.798 30.459 1.00 70.44 89 LEU A C 1
ATOM 689 O O . LEU A 1 89 ? -15.812 5.556 31.424 1.00 70.44 89 LEU A O 1
ATOM 693 N N . THR A 1 90 ? -13.852 6.292 30.622 1.00 70.94 90 THR A N 1
ATOM 694 C CA . THR A 1 90 ? -13.299 6.619 31.941 1.00 70.94 90 THR A CA 1
ATOM 695 C C . THR A 1 90 ? -13.998 7.844 32.537 1.00 70.94 90 THR A C 1
ATOM 697 O O . THR A 1 90 ? -13.948 8.934 31.985 1.00 70.94 90 THR A O 1
ATOM 700 N N . GLY A 1 91 ? -14.674 7.664 33.677 1.00 66.19 91 GLY A N 1
ATOM 701 C CA . GLY A 1 91 ? -15.436 8.723 34.356 1.00 66.19 91 GLY A CA 1
ATOM 702 C C . GLY A 1 91 ? -16.956 8.643 34.179 1.00 66.19 91 GLY A C 1
ATOM 703 O O . GLY A 1 91 ? -17.676 9.415 34.812 1.00 66.19 91 GLY A O 1
ATOM 704 N N . GLN A 1 92 ? -17.468 7.696 33.384 1.00 67.81 92 GLN A N 1
ATOM 705 C CA . GLN A 1 92 ? -18.908 7.432 33.317 1.00 67.81 92 GLN A CA 1
ATOM 706 C C . GLN A 1 92 ? -19.397 6.578 34.495 1.00 67.81 92 GLN A C 1
ATOM 708 O O . GLN A 1 92 ? -18.656 5.773 35.059 1.00 67.81 92 GLN A O 1
ATOM 713 N N . SER A 1 93 ? -20.670 6.751 34.873 1.00 67.94 93 SER A N 1
ATOM 714 C CA . SER A 1 93 ? -21.296 5.962 35.939 1.00 67.94 93 SER A CA 1
ATOM 715 C C . SER A 1 93 ? -21.259 4.469 35.596 1.00 67.94 93 SER A C 1
ATOM 717 O O . SER A 1 93 ? -21.693 4.066 34.513 1.00 67.94 93 SER A O 1
ATOM 719 N N . THR A 1 94 ? -20.789 3.645 36.536 1.00 64.25 94 THR A N 1
ATOM 720 C CA . THR A 1 94 ? -20.554 2.194 36.407 1.00 64.25 94 THR A CA 1
ATOM 721 C C . THR A 1 94 ? -21.807 1.362 36.088 1.00 64.25 94 THR A C 1
ATOM 723 O O . THR A 1 94 ? -21.688 0.166 35.840 1.00 64.25 94 THR A O 1
ATOM 726 N N . GLY A 1 95 ? -23.001 1.969 36.081 1.00 60.47 95 GLY A N 1
ATOM 727 C CA . GLY A 1 95 ? -24.274 1.339 35.700 1.00 60.47 95 GLY A CA 1
ATOM 728 C C . GLY A 1 95 ? -24.711 1.564 34.244 1.00 60.47 95 GLY A C 1
ATOM 729 O O . GLY A 1 95 ? -25.812 1.158 33.873 1.00 60.47 95 GLY A O 1
ATOM 730 N N . SER A 1 96 ? -23.898 2.228 33.420 1.00 63.00 96 SER A N 1
ATOM 731 C CA . SER A 1 96 ? -24.265 2.592 32.043 1.00 63.00 96 SER A CA 1
ATOM 732 C C . SER A 1 96 ? -24.022 1.425 31.074 1.00 63.00 96 SER A C 1
ATOM 734 O O . SER A 1 96 ? -22.899 0.950 30.929 1.00 63.00 96 SER A O 1
ATOM 736 N N . ASN A 1 97 ? -25.069 0.952 30.387 1.00 59.84 97 ASN A N 1
ATOM 737 C CA . ASN A 1 97 ? -24.946 -0.060 29.331 1.00 59.84 97 ASN A CA 1
ATOM 738 C C . ASN A 1 97 ? -24.519 0.616 28.015 1.00 59.84 97 ASN A C 1
ATOM 740 O O . ASN A 1 97 ? -25.318 1.302 27.373 1.00 59.84 97 ASN A O 1
ATOM 744 N N . MET A 1 98 ? -23.250 0.432 27.645 1.00 63.75 98 MET A N 1
ATOM 745 C CA . MET A 1 98 ? -22.629 1.052 26.465 1.00 63.75 98 MET A CA 1
ATOM 746 C C . MET A 1 98 ? -22.510 0.088 25.274 1.00 63.75 98 MET A C 1
ATOM 748 O O . MET A 1 98 ? -21.919 0.425 24.249 1.00 63.75 98 MET A O 1
ATOM 752 N N . THR A 1 99 ? -23.078 -1.114 25.374 1.00 59.66 99 THR A N 1
ATOM 753 C CA . THR A 1 99 ? -23.061 -2.099 24.291 1.00 59.66 99 THR A CA 1
ATOM 754 C C . THR A 1 99 ? -23.879 -1.566 23.109 1.00 59.66 99 THR A C 1
ATOM 756 O O . THR A 1 99 ? -25.016 -1.135 23.289 1.00 59.66 99 THR A O 1
ATOM 759 N N . HIS A 1 100 ? -23.318 -1.585 21.893 1.00 58.22 100 HIS A N 1
ATOM 760 C CA . HIS A 1 100 ? -23.969 -1.067 20.672 1.00 58.22 100 HIS A CA 1
ATOM 761 C C . HIS A 1 100 ? -24.317 0.441 20.683 1.00 58.22 100 HIS A C 1
ATOM 763 O O . HIS A 1 100 ? -25.128 0.900 19.876 1.00 58.22 100 HIS A O 1
ATOM 769 N N . ARG A 1 101 ? -23.710 1.245 21.567 1.00 60.84 101 ARG A N 1
ATOM 770 C CA . ARG A 1 101 ? -23.856 2.709 21.560 1.00 60.84 101 ARG A CA 1
ATOM 771 C C . ARG A 1 101 ? -22.662 3.350 20.854 1.00 60.84 101 ARG A C 1
ATOM 773 O O . ARG A 1 101 ? -21.519 3.025 21.159 1.00 60.84 101 ARG A O 1
ATOM 780 N N . ASN A 1 102 ? -22.929 4.281 19.940 1.00 60.50 102 ASN A N 1
ATOM 781 C CA . ASN A 1 102 ? -21.882 5.079 19.309 1.00 60.50 102 ASN A CA 1
ATOM 782 C C . ASN A 1 102 ? -21.297 6.050 20.346 1.00 60.50 102 ASN A C 1
ATOM 784 O O . ASN A 1 102 ? -21.987 6.976 20.775 1.00 60.50 102 ASN A O 1
ATOM 788 N N . ILE A 1 103 ? -20.057 5.817 20.773 1.00 62.75 103 ILE A N 1
ATOM 789 C CA . ILE A 1 103 ? -19.328 6.738 21.647 1.00 62.75 103 ILE A CA 1
ATOM 790 C C . ILE A 1 103 ? -18.841 7.884 20.759 1.00 62.75 103 ILE A C 1
ATOM 792 O O . ILE A 1 103 ? -17.932 7.704 19.955 1.00 62.75 103 ILE A O 1
ATOM 796 N N . THR A 1 104 ? -19.487 9.045 20.839 1.00 62.06 104 THR A N 1
ATOM 797 C CA . THR A 1 104 ? -19.027 10.226 20.102 1.00 62.06 104 THR A CA 1
ATOM 798 C C . THR A 1 104 ? -17.763 10.763 20.781 1.00 62.06 104 THR A C 1
ATOM 800 O O . THR A 1 104 ? -17.828 11.065 21.976 1.00 62.06 104 THR A O 1
ATOM 803 N N . PRO A 1 105 ? -16.629 10.893 20.070 1.00 56.16 105 PRO A N 1
ATOM 804 C CA . PRO A 1 105 ? -15.425 11.499 20.628 1.00 56.16 105 PRO A CA 1
ATOM 805 C C . PRO A 1 105 ? -15.715 12.934 21.082 1.00 56.16 105 PRO A C 1
ATOM 807 O O . PRO A 1 105 ? -16.316 13.707 20.339 1.00 56.16 105 PRO A O 1
ATOM 810 N N . SER A 1 106 ? -15.328 13.291 22.311 1.00 58.50 106 SER A N 1
ATOM 811 C CA . SER A 1 106 ? -15.516 14.659 22.829 1.00 58.50 106 SER A CA 1
ATOM 812 C C . SER A 1 106 ? -14.470 15.662 22.323 1.00 58.50 106 SER A C 1
ATOM 814 O O . SER A 1 106 ? -14.651 16.868 22.486 1.00 58.50 106 SER A O 1
ATOM 816 N N . LEU A 1 107 ? -13.402 15.177 21.687 1.00 59.00 107 LEU A N 1
ATOM 817 C CA . LEU A 1 107 ? -12.383 15.977 21.015 1.00 59.00 107 LEU A CA 1
ATOM 818 C C . LEU A 1 107 ? -12.577 15.779 19.507 1.00 59.00 107 LEU A C 1
ATOM 820 O O . LEU A 1 107 ? -12.388 14.673 19.005 1.00 59.00 107 LEU A O 1
ATOM 824 N N . GLY A 1 108 ? -13.078 16.821 18.840 1.00 50.19 108 GLY A N 1
ATOM 825 C CA . GLY A 1 108 ? -13.310 16.858 17.392 1.00 50.19 108 GLY A CA 1
ATOM 826 C C . GLY A 1 108 ? -12.061 17.176 16.586 1.00 50.19 108 GLY 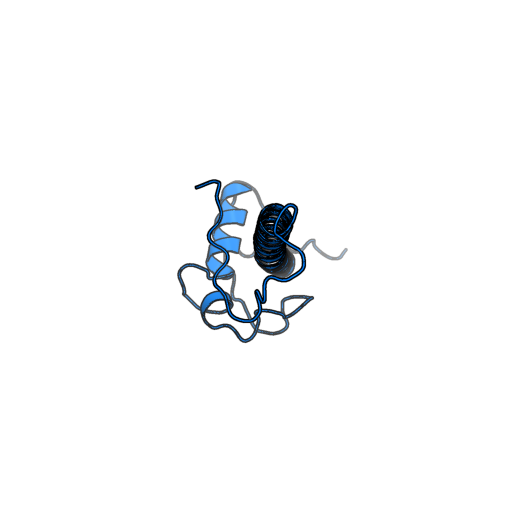A C 1
ATOM 827 O O . GLY A 1 108 ? -11.131 17.793 17.156 1.00 50.19 108 GLY A O 1
#

Secondary structure (DSSP, 8-state):
-PPP----S-----TTSSSS-SSTT-HHHHSSSTT-HHHHHHHHHHHTTTTTS-----HHHHHHHHHHHHHHHHHHHHHHHHHHHHHHHTTS-TT---TT-----S--

Foldseek 3Di:
DDDQDWEPLFDQDAQPLEPVSPCRPPCCDRHPHPNHLGVQVNVVCVVVPPPNDIDSDYSSVSSHVSVVVVVVVVVVVVVVVVVQVVVLVPPDDPPDDCPPPDRDRPPD

Radius of gyration: 20.93 Å; chains: 1; bound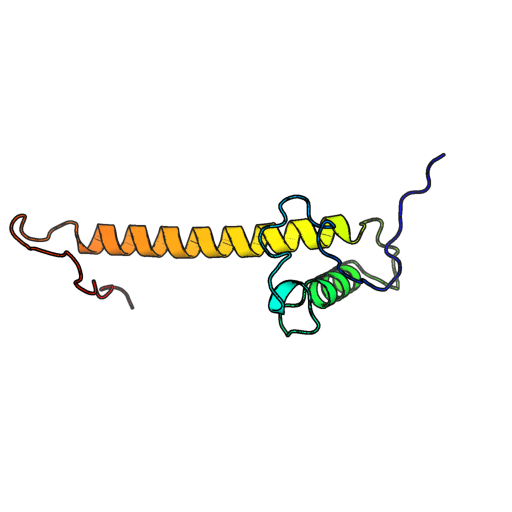ing box: 54×31×51 Å

Organism: NCBI:txid408172

Sequence (108 aa):
MPQTAIWPGSSSFASGQTPFGIYDSDAQFSGSGVNSVDKFADWCAKRLGYPIMDVEMQSGSFYAVYEEAVTEYSAQVNQFNIKDNLFNLTGQSTGSNMTHRNITPSLG

pLDDT: mean 79.17, std 11.12, range [46.44, 93.25]